Protein AF-A0A0B1T797-F1 (afdb_monomer_lite)

Radius of gyration: 12.92 Å; chains: 1; bounding box: 36×23×37 Å

Secondary structure (DSSP, 8-state):
--HHHHHHHHHHTT--EEEEES-HHHHHHHHHHHHHTT-TTTEEEEE--GGGS--TT-SEEEEESGGGTTT-S-S----EEEEEPPP-

InterPro domains:
  IPR029063 S-adenosyl-L-methionine-dependent methyltransferase superfamily [G3DSA:3.40.50.150] (5-83)
  IPR029063 S-adenosyl-L-methionine-dependent methyltransferase superfamily [SSF53335] (6-61)

Organism: Oesophagostomum dentatum (NCBI:txid61180)

pLDDT: mean 72.41, std 18.56, range [36.34, 94.06]

Structure (mmCIF, N/CA/C/O backbone):
data_AF-A0A0B1T797-F1
#
_entry.id   AF-A0A0B1T797-F1
#
loop_
_atom_site.group_PDB
_atom_site.id
_atom_site.type_symbol
_atom_site.label_atom_id
_atom_site.label_alt_id
_atom_site.label_comp_id
_atom_site.label_asym_id
_atom_site.label_entity_id
_atom_site.label_seq_id
_atom_site.pdbx_PDB_ins_code
_atom_site.Cartn_x
_atom_site.Cartn_y
_atom_site.Cartn_z
_atom_site.occupancy
_atom_site.B_iso_or_equiv
_atom_site.auth_seq_id
_atom_site.auth_comp_id
_atom_site.auth_asym_id
_atom_site.auth_atom_id
_atom_site.pdbx_PDB_model_num
ATOM 1 N N . MET A 1 1 ? 5.400 9.834 -6.127 1.00 51.16 1 MET A N 1
ATOM 2 C CA . MET A 1 1 ? 4.962 9.819 -4.707 1.00 51.16 1 MET A CA 1
ATOM 3 C C . MET A 1 1 ? 3.427 9.718 -4.596 1.00 51.16 1 MET A C 1
ATOM 5 O O . MET A 1 1 ? 2.831 10.398 -3.777 1.00 51.16 1 MET A O 1
ATOM 9 N N . HIS A 1 2 ? 2.756 8.892 -5.414 1.00 61.84 2 HIS A N 1
ATOM 10 C CA . HIS A 1 2 ? 1.277 8.858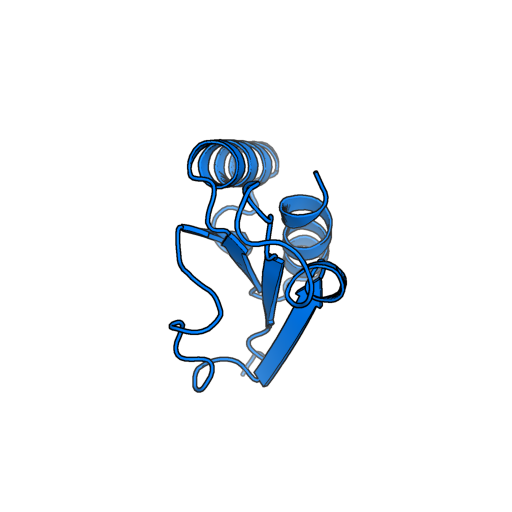 -5.488 1.00 61.84 2 HIS A CA 1
ATOM 11 C C . HIS A 1 2 ? 0.649 7.593 -4.878 1.00 61.84 2 HIS A C 1
ATOM 13 O O . HIS A 1 2 ? -0.525 7.606 -4.526 1.00 61.84 2 HIS A O 1
ATOM 19 N N . LEU A 1 3 ? 1.438 6.532 -4.673 1.00 6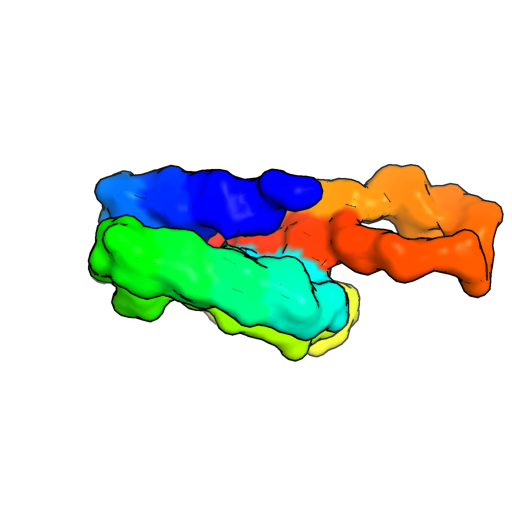1.91 3 LEU A N 1
ATOM 20 C CA . LEU A 1 3 ? 0.955 5.220 -4.232 1.00 61.91 3 LEU A CA 1
ATOM 21 C C . LEU A 1 3 ? 0.159 5.248 -2.925 1.00 61.91 3 LEU A C 1
ATOM 23 O O . LEU A 1 3 ? -0.888 4.619 -2.826 1.00 61.91 3 LEU A O 1
ATOM 27 N N . TYR A 1 4 ? 0.651 5.948 -1.904 1.00 72.12 4 TYR A N 1
ATOM 28 C CA . TYR A 1 4 ? 0.021 5.881 -0.587 1.00 72.12 4 TYR A CA 1
ATOM 29 C C . TYR A 1 4 ? -1.285 6.673 -0.507 1.00 72.12 4 TYR A C 1
ATOM 31 O O . TYR A 1 4 ? -2.127 6.330 0.312 1.00 72.12 4 TYR A O 1
ATOM 39 N N . VAL A 1 5 ? -1.459 7.725 -1.316 1.00 81.06 5 VAL A N 1
ATOM 40 C CA . VAL A 1 5 ? -2.559 8.689 -1.148 1.00 81.06 5 VAL A CA 1
ATOM 41 C C . VAL A 1 5 ? -3.900 8.007 -1.372 1.00 81.06 5 VAL A C 1
ATOM 43 O O . VAL A 1 5 ? -4.761 8.037 -0.501 1.00 81.06 5 VAL A O 1
ATOM 46 N N . LEU A 1 6 ? -4.045 7.322 -2.503 1.00 83.00 6 LEU A N 1
ATOM 47 C CA . LEU A 1 6 ? -5.299 6.682 -2.874 1.00 83.00 6 LEU A CA 1
ATOM 48 C C . LEU A 1 6 ? -5.601 5.446 -2.003 1.00 83.00 6 LEU A C 1
ATOM 50 O O . LEU A 1 6 ? -6.746 5.253 -1.619 1.00 83.00 6 LEU A O 1
ATOM 54 N N . VAL A 1 7 ? -4.592 4.643 -1.624 1.00 84.88 7 VAL A N 1
ATOM 55 C CA . VAL A 1 7 ? -4.797 3.486 -0.716 1.00 84.88 7 VAL A CA 1
ATOM 56 C C . VAL A 1 7 ? -5.263 3.975 0.656 1.00 84.88 7 VAL A C 1
ATOM 58 O O . VAL A 1 7 ? -6.185 3.423 1.246 1.00 84.88 7 VAL A O 1
ATOM 61 N N . ILE A 1 8 ? -4.650 5.048 1.162 1.00 85.94 8 ILE A N 1
ATOM 62 C CA . ILE A 1 8 ? -5.063 5.660 2.425 1.00 85.94 8 ILE A CA 1
ATOM 63 C C . ILE A 1 8 ? -6.468 6.257 2.306 1.00 85.94 8 ILE A C 1
ATOM 65 O O . ILE A 1 8 ? -7.262 6.047 3.215 1.00 85.94 8 ILE A O 1
ATOM 69 N N . GLN A 1 9 ? -6.802 6.928 1.200 1.00 88.31 9 GLN A N 1
ATOM 70 C CA . GLN A 1 9 ? -8.147 7.467 0.989 1.00 88.31 9 GLN A CA 1
ATOM 71 C C . GLN A 1 9 ? -9.205 6.359 0.982 1.00 88.31 9 GLN A C 1
ATOM 73 O O . GLN A 1 9 ? -10.200 6.467 1.682 1.00 88.31 9 GLN A O 1
ATOM 78 N N . CYS A 1 10 ? -8.966 5.254 0.275 1.00 85.06 10 CYS A N 1
ATOM 79 C CA . CYS A 1 10 ? -9.888 4.115 0.271 1.00 85.06 10 CYS A CA 1
ATOM 80 C C . CYS A 1 10 ? -10.045 3.516 1.671 1.00 85.06 10 CYS A C 1
ATOM 82 O O . CYS A 1 10 ? -11.150 3.209 2.103 1.00 85.06 10 CYS A O 1
ATOM 84 N N . ALA A 1 11 ? -8.938 3.399 2.406 1.00 87.56 11 ALA A N 1
ATOM 85 C CA . ALA A 1 11 ? -8.958 2.911 3.775 1.00 87.56 11 ALA A CA 1
ATOM 86 C C . ALA A 1 11 ? -9.706 3.845 4.744 1.00 87.56 11 ALA A C 1
ATOM 88 O O . ALA A 1 11 ? -10.286 3.341 5.706 1.00 87.56 11 ALA A O 1
ATOM 89 N N . LEU A 1 12 ? -9.708 5.163 4.502 1.00 87.56 12 LEU A N 1
ATOM 90 C CA . LEU A 1 12 ? -10.529 6.132 5.242 1.00 87.56 12 LEU A CA 1
ATOM 91 C C . LEU A 1 12 ? -12.026 5.922 4.982 1.00 87.56 12 LEU A C 1
ATOM 93 O O . LEU A 1 12 ? -12.807 5.989 5.923 1.00 87.56 12 LEU A O 1
ATOM 97 N N . GLU A 1 13 ? -12.402 5.574 3.750 1.00 88.56 13 GLU A N 1
ATOM 98 C CA . GLU A 1 13 ? -13.772 5.175 3.380 1.00 88.56 13 GLU A CA 1
ATOM 99 C C . GLU A 1 13 ? -14.136 3.751 3.863 1.00 88.56 13 GLU A C 1
ATOM 101 O O . GLU A 1 13 ? -15.184 3.210 3.521 1.00 88.56 13 GLU A O 1
ATOM 106 N N . GLY A 1 14 ? -13.259 3.092 4.631 1.00 84.94 14 GLY A N 1
ATOM 107 C CA . GLY A 1 14 ? -13.474 1.732 5.135 1.00 84.94 14 GLY A CA 1
ATOM 108 C C . GLY A 1 14 ? -13.236 0.622 4.107 1.00 84.94 14 GLY A C 1
ATOM 109 O O . GLY A 1 14 ? -13.470 -0.547 4.415 1.00 84.94 14 GLY A O 1
ATOM 110 N N . ILE A 1 15 ? -12.737 0.956 2.914 1.00 84.69 15 ILE A N 1
ATOM 111 C CA . ILE A 1 15 ? -12.491 0.017 1.817 1.00 84.69 15 ILE A CA 1
ATOM 112 C C . ILE A 1 15 ? -11.098 -0.615 1.969 1.00 84.69 15 ILE A C 1
ATOM 114 O O . ILE A 1 15 ? -10.083 0.095 1.921 1.00 84.69 15 ILE A O 1
ATOM 118 N N . PRO A 1 16 ? -11.001 -1.952 2.125 1.00 85.50 16 PRO A N 1
ATOM 119 C CA . PRO A 1 16 ? -9.722 -2.645 2.126 1.00 85.50 16 PRO A CA 1
ATOM 120 C C . PRO A 1 16 ? -9.007 -2.451 0.790 1.00 85.50 16 PRO A C 1
ATOM 122 O O . PRO A 1 16 ? -9.521 -2.790 -0.277 1.00 85.50 16 PRO A O 1
ATOM 125 N N . SER A 1 17 ? -7.789 -1.923 0.847 1.00 86.00 17 SER A N 1
ATOM 126 C CA . SER A 1 17 ? -7.012 -1.614 -0.349 1.00 86.00 17 SER A CA 1
ATOM 127 C C . SER A 1 17 ? -5.554 -2.016 -0.177 1.00 86.00 17 SER A C 1
ATOM 129 O O . SER A 1 17 ? -4.961 -1.928 0.906 1.00 86.00 17 SER A O 1
ATOM 131 N N . THR A 1 18 ? -4.965 -2.503 -1.269 1.00 87.44 18 THR A N 1
ATOM 132 C CA . THR A 1 18 ? -3.549 -2.872 -1.310 1.00 87.44 18 THR A CA 1
ATOM 133 C C . THR A 1 18 ? -2.826 -2.073 -2.381 1.00 87.44 18 THR A C 1
ATOM 135 O O . THR A 1 18 ? -3.184 -2.141 -3.552 1.00 87.44 18 THR A O 1
ATOM 138 N N . GLY A 1 19 ? -1.780 -1.351 -1.978 1.00 87.31 19 GLY A N 1
ATOM 139 C CA . GLY A 1 19 ? -0.820 -0.737 -2.889 1.00 87.31 19 GLY A CA 1
ATOM 140 C C . GLY A 1 19 ? 0.351 -1.673 -3.178 1.00 87.31 19 GLY A C 1
ATOM 141 O O . GLY A 1 19 ? 1.007 -2.164 -2.252 1.00 87.31 19 GLY A O 1
ATOM 142 N N . VAL A 1 20 ? 0.638 -1.900 -4.454 1.00 85.00 20 VAL A N 1
ATOM 143 C CA . VAL A 1 20 ? 1.794 -2.679 -4.913 1.00 85.00 20 VAL A CA 1
ATOM 144 C C . VAL A 1 20 ? 2.807 -1.759 -5.587 1.00 85.00 20 VAL A C 1
ATOM 146 O O . VAL A 1 20 ? 2.420 -0.865 -6.332 1.00 85.00 20 VAL A O 1
ATOM 149 N N . GLU A 1 21 ? 4.091 -1.967 -5.294 1.00 82.44 21 GLU A N 1
ATOM 150 C CA . GLU A 1 21 ? 5.202 -1.165 -5.816 1.00 82.44 21 GLU A CA 1
ATOM 151 C C . GLU A 1 21 ? 6.492 -1.993 -5.899 1.00 82.44 21 GLU A C 1
ATOM 153 O O . GLU A 1 21 ? 6.721 -2.893 -5.091 1.00 82.44 21 GLU A O 1
ATOM 158 N N . LEU A 1 22 ? 7.368 -1.679 -6.852 1.00 82.81 22 LEU A N 1
ATOM 159 C CA . LEU A 1 22 ? 8.669 -2.331 -7.021 1.00 82.81 22 LEU A CA 1
ATOM 160 C C . LEU A 1 22 ? 9.722 -1.764 -6.061 1.00 82.81 22 LEU A C 1
ATOM 162 O O . LEU A 1 22 ? 10.564 -2.501 -5.536 1.00 82.81 22 LEU A O 1
ATOM 166 N N . ASN A 1 23 ? 9.674 -0.459 -5.796 1.00 84.25 23 ASN A N 1
ATOM 167 C CA . ASN A 1 23 ? 10.613 0.213 -4.907 1.00 84.25 23 ASN A CA 1
ATOM 168 C C . ASN A 1 23 ? 10.305 -0.052 -3.417 1.00 84.25 23 ASN A C 1
ATOM 170 O O . ASN A 1 23 ? 9.337 0.448 -2.841 1.00 84.25 23 ASN A O 1
ATOM 174 N N . GLY A 1 24 ? 11.196 -0.792 -2.748 1.00 84.44 24 GLY A N 1
ATOM 175 C CA . GLY A 1 24 ? 11.047 -1.141 -1.331 1.00 84.44 24 GLY A CA 1
ATOM 176 C C . GLY A 1 24 ? 11.056 0.055 -0.368 1.00 84.44 24 GLY A C 1
ATOM 177 O O . GLY A 1 24 ? 10.355 0.011 0.643 1.00 84.44 24 GLY A O 1
ATOM 178 N N . ILE A 1 25 ? 11.789 1.129 -0.685 1.00 86.81 25 ILE A N 1
ATOM 179 C CA . ILE A 1 25 ? 11.840 2.349 0.140 1.00 86.81 25 ILE A CA 1
ATOM 180 C C . ILE A 1 25 ? 10.473 3.039 0.123 1.00 86.81 25 ILE A C 1
ATOM 182 O O . ILE A 1 25 ? 9.950 3.415 1.173 1.00 86.81 25 ILE A O 1
ATOM 186 N N . LEU A 1 26 ? 9.846 3.134 -1.053 1.00 86.19 26 LEU A N 1
ATOM 187 C CA . LEU A 1 26 ? 8.505 3.708 -1.193 1.00 86.19 26 LEU A CA 1
ATOM 188 C C . LEU A 1 26 ? 7.443 2.863 -0.482 1.00 86.19 26 LEU A C 1
ATOM 190 O O . LEU A 1 26 ? 6.548 3.417 0.162 1.00 86.19 26 LEU A O 1
ATOM 194 N N . VAL A 1 27 ? 7.562 1.533 -0.525 1.00 89.12 27 VAL A N 1
ATOM 195 C CA . VAL A 1 27 ? 6.686 0.634 0.243 1.00 89.12 27 VAL A CA 1
ATOM 196 C C . VAL A 1 27 ? 6.837 0.875 1.746 1.00 89.12 27 VAL A C 1
ATOM 198 O O . VAL A 1 27 ? 5.831 0.992 2.446 1.00 89.12 27 VAL A O 1
ATOM 201 N N . ALA A 1 28 ? 8.069 0.976 2.254 1.00 89.88 28 ALA A N 1
ATOM 202 C CA . ALA A 1 28 ? 8.323 1.238 3.670 1.00 89.88 28 ALA A CA 1
ATOM 203 C C . ALA A 1 28 ? 7.757 2.599 4.108 1.00 89.88 28 ALA A C 1
ATOM 205 O O . ALA A 1 28 ? 7.050 2.678 5.114 1.00 89.88 28 ALA A O 1
ATOM 206 N N . TYR A 1 29 ? 7.980 3.644 3.307 1.00 90.69 29 TYR A N 1
ATOM 207 C CA . TYR A 1 29 ? 7.401 4.966 3.538 1.00 90.69 29 TYR A CA 1
ATOM 208 C C . TYR A 1 29 ? 5.866 4.924 3.569 1.00 90.69 29 TYR A C 1
ATOM 210 O O . TYR A 1 29 ? 5.238 5.494 4.460 1.00 90.69 29 TYR A O 1
ATOM 218 N N . SER A 1 30 ? 5.249 4.193 2.641 1.00 89.81 30 SER A N 1
ATOM 219 C CA . SER A 1 30 ? 3.789 4.061 2.566 1.00 89.81 30 SER A CA 1
ATOM 220 C C . SER A 1 30 ? 3.215 3.334 3.787 1.00 89.81 30 SER A C 1
ATOM 222 O O . SER A 1 30 ? 2.226 3.785 4.366 1.00 89.81 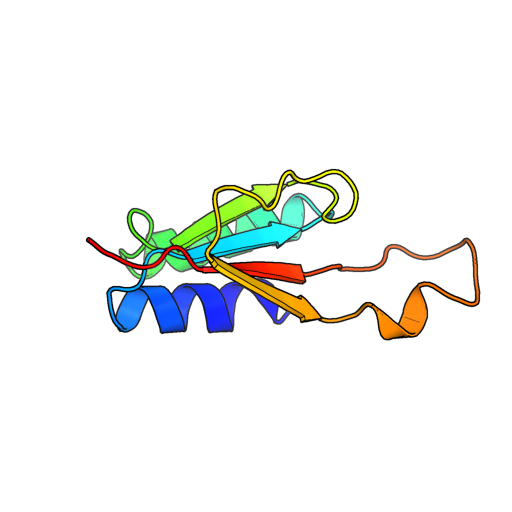30 SER A O 1
ATOM 224 N N . LYS A 1 31 ? 3.883 2.267 4.254 1.0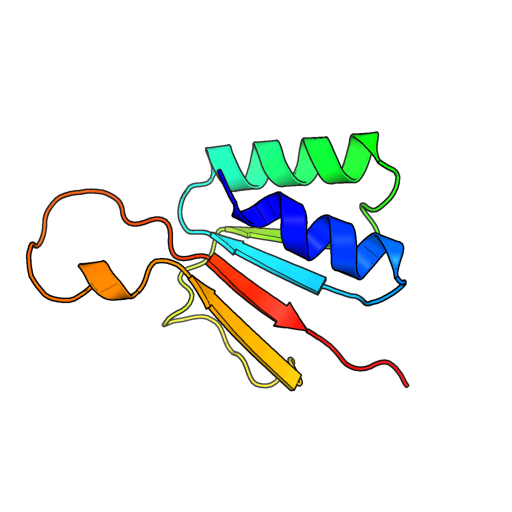0 92.88 31 LYS A N 1
ATOM 225 C CA . LYS A 1 31 ? 3.533 1.585 5.513 1.00 92.88 31 LYS A CA 1
ATOM 226 C C . LYS A 1 31 ? 3.631 2.525 6.711 1.00 92.88 31 LYS A C 1
ATOM 228 O O . LYS A 1 31 ? 2.712 2.558 7.523 1.00 92.88 31 LYS A O 1
ATOM 233 N N . TYR A 1 32 ? 4.706 3.309 6.801 1.00 93.62 32 TYR A N 1
ATOM 234 C CA . TYR A 1 32 ? 4.875 4.298 7.866 1.00 93.62 32 TYR A CA 1
ATOM 235 C C . TYR A 1 32 ? 3.730 5.320 7.882 1.00 93.62 32 TYR A C 1
ATOM 237 O O . TYR A 1 32 ? 3.162 5.599 8.939 1.00 93.62 32 TYR A O 1
ATOM 245 N N . ARG A 1 33 ? 3.335 5.839 6.712 1.00 92.50 33 ARG A N 1
ATOM 246 C CA . ARG A 1 33 ? 2.211 6.780 6.594 1.00 92.50 33 ARG A CA 1
ATOM 247 C C . ARG A 1 33 ? 0.887 6.153 7.031 1.00 92.50 33 ARG A C 1
ATOM 249 O O . ARG A 1 33 ? 0.182 6.769 7.824 1.00 92.50 33 ARG A O 1
ATOM 256 N N . ALA A 1 34 ? 0.580 4.930 6.599 1.00 91.56 34 ALA A N 1
ATOM 257 C CA . ALA A 1 34 ? -0.634 4.234 7.034 1.00 91.56 34 ALA A CA 1
ATOM 258 C C . ALA A 1 34 ? -0.634 3.894 8.531 1.00 91.56 34 ALA A C 1
ATOM 260 O O . ALA A 1 34 ? -1.686 3.934 9.165 1.00 91.56 34 ALA A O 1
ATOM 261 N N . ALA A 1 35 ? 0.527 3.592 9.116 1.00 93.69 35 ALA A N 1
ATOM 262 C CA . ALA A 1 35 ? 0.669 3.402 10.558 1.00 93.69 35 ALA A CA 1
ATOM 263 C C . ALA A 1 35 ? 0.405 4.694 11.329 1.00 93.69 35 ALA A C 1
ATOM 265 O O . ALA A 1 35 ? -0.405 4.688 12.253 1.00 93.69 35 ALA A O 1
ATOM 266 N N . ARG A 1 36 ? 0.999 5.815 10.899 1.00 94.06 36 ARG A N 1
ATOM 267 C CA . ARG A 1 36 ? 0.760 7.129 11.514 1.00 94.06 36 ARG A CA 1
ATOM 268 C C . ARG A 1 36 ? -0.717 7.547 11.435 1.00 94.06 36 ARG A C 1
ATOM 270 O O . ARG A 1 36 ? -1.199 8.217 12.337 1.00 94.06 36 ARG A O 1
ATOM 277 N N . SER A 1 37 ? -1.432 7.135 10.389 1.00 91.25 37 SER A N 1
ATOM 278 C CA . SER A 1 37 ? -2.868 7.397 10.223 1.00 91.25 37 SER A CA 1
ATOM 279 C C . SER A 1 37 ? -3.786 6.362 10.891 1.00 91.25 37 SER A C 1
ATOM 281 O O . SER A 1 37 ? -4.996 6.479 10.762 1.00 91.25 37 SER A O 1
ATOM 283 N N . GLY A 1 38 ? -3.257 5.332 11.565 1.00 93.94 38 GLY A N 1
ATOM 284 C CA . GLY A 1 38 ? -4.071 4.283 12.204 1.00 93.94 38 GLY A CA 1
ATOM 285 C C . GLY A 1 38 ? -4.741 3.295 11.235 1.00 93.94 38 GLY A C 1
ATOM 286 O O . GLY A 1 38 ? -5.484 2.412 11.654 1.00 93.94 38 GLY A O 1
ATOM 287 N N . LEU A 1 39 ? -4.439 3.377 9.938 1.00 93.38 39 LEU A N 1
ATOM 288 C CA . LEU A 1 39 ? -5.110 2.628 8.867 1.00 93.38 39 LEU A CA 1
ATOM 289 C C . LEU A 1 39 ? -4.356 1.364 8.449 1.00 93.38 39 LEU A C 1
ATOM 291 O O . LEU A 1 39 ? -4.665 0.753 7.435 1.00 93.38 39 LEU A O 1
ATOM 295 N N . SER A 1 40 ? -3.368 0.919 9.226 1.00 89.31 40 SER A N 1
ATOM 296 C CA . SER A 1 40 ? -2.528 -0.238 8.862 1.00 89.31 40 SER A CA 1
ATOM 297 C C . SER A 1 40 ? -3.293 -1.556 8.701 1.00 89.31 40 SER A C 1
ATOM 299 O O . SER A 1 40 ? -2.753 -2.523 8.158 1.00 89.31 40 SER A O 1
ATOM 301 N N . ARG A 1 41 ? -4.531 -1.642 9.205 1.00 89.31 41 ARG A N 1
ATOM 302 C CA . ARG A 1 41 ? -5.401 -2.815 9.042 1.00 89.31 41 ARG A CA 1
ATOM 303 C C . ARG A 1 41 ? -6.087 -2.838 7.676 1.00 89.31 41 ARG A C 1
ATOM 305 O O . ARG A 1 41 ? -6.138 -3.910 7.084 1.00 89.31 41 ARG A O 1
ATOM 312 N N . THR A 1 42 ? -6.538 -1.686 7.185 1.00 87.81 42 THR A N 1
ATOM 313 C CA . THR A 1 42 ? -7.325 -1.523 5.950 1.00 87.81 42 THR A CA 1
ATOM 314 C C . THR A 1 42 ? -6.477 -1.104 4.745 1.00 87.81 42 THR A C 1
ATOM 316 O O . THR A 1 42 ? -6.741 -1.558 3.637 1.00 87.81 42 THR A O 1
ATOM 319 N N . ALA A 1 43 ? -5.409 -0.328 4.956 1.00 90.88 43 ALA A N 1
ATOM 320 C CA . ALA A 1 43 ? -4.409 0.027 3.950 1.00 90.88 43 ALA A CA 1
ATOM 321 C C . ALA A 1 43 ? -3.177 -0.886 4.054 1.00 90.88 43 ALA A C 1
ATOM 323 O O . ALA A 1 43 ? -2.408 -0.823 5.023 1.00 90.88 43 ALA A O 1
ATOM 324 N N . LYS A 1 44 ? -2.952 -1.728 3.040 1.00 90.38 44 LYS A N 1
ATOM 325 C CA . LYS A 1 44 ? -1.773 -2.605 2.949 1.00 90.38 44 LYS A CA 1
ATOM 326 C C . LYS A 1 44 ? -0.843 -2.164 1.824 1.00 90.38 44 LYS A C 1
ATOM 328 O O . LYS A 1 44 ? -1.284 -1.670 0.796 1.00 90.38 44 LYS A O 1
ATOM 333 N N . PHE A 1 45 ? 0.458 -2.405 1.995 1.00 90.19 45 PHE A N 1
ATOM 334 C CA . PHE A 1 45 ? 1.461 -2.136 0.962 1.00 90.19 45 PHE A CA 1
ATOM 335 C C . PHE A 1 45 ? 2.426 -3.306 0.803 1.00 90.19 45 PHE A C 1
ATOM 337 O O . PHE A 1 45 ? 2.931 -3.841 1.801 1.00 90.19 45 PHE A O 1
ATOM 344 N N . ARG A 1 46 ? 2.695 -3.700 -0.445 1.00 88.38 46 ARG A N 1
ATOM 345 C CA . ARG A 1 46 ? 3.540 -4.854 -0.784 1.00 88.38 46 ARG A CA 1
ATOM 346 C C . ARG A 1 46 ? 4.579 -4.481 -1.835 1.00 88.38 46 ARG A C 1
ATOM 348 O O . ARG A 1 46 ? 4.272 -3.787 -2.796 1.00 88.38 46 ARG A O 1
ATOM 355 N N . LYS A 1 47 ? 5.800 -4.993 -1.655 1.00 88.19 47 LYS A N 1
ATOM 356 C CA . LYS A 1 47 ? 6.848 -4.911 -2.671 1.00 88.19 47 LYS A CA 1
ATOM 357 C C . LYS A 1 47 ? 6.676 -6.065 -3.656 1.00 88.19 47 LYS A C 1
ATOM 359 O O . LYS A 1 47 ? 7.048 -7.184 -3.305 1.00 88.19 47 LYS A O 1
ATOM 364 N N . ARG A 1 48 ? 6.077 -5.828 -4.822 1.00 83.06 48 ARG A N 1
ATOM 365 C CA . ARG A 1 48 ? 5.891 -6.842 -5.875 1.00 83.06 48 ARG A CA 1
ATOM 366 C C . ARG A 1 48 ? 5.867 -6.189 -7.252 1.00 83.06 48 ARG A C 1
ATOM 368 O O . ARG A 1 48 ? 5.565 -5.009 -7.377 1.00 83.06 48 ARG A O 1
ATOM 375 N N . ASP A 1 49 ? 6.185 -6.989 -8.261 1.00 79.12 49 ASP A N 1
ATOM 376 C CA . ASP A 1 49 ? 5.933 -6.648 -9.655 1.00 79.12 49 ASP A CA 1
ATOM 377 C C . ASP A 1 49 ? 4.448 -6.858 -9.952 1.00 79.12 49 ASP A C 1
ATOM 379 O O . AS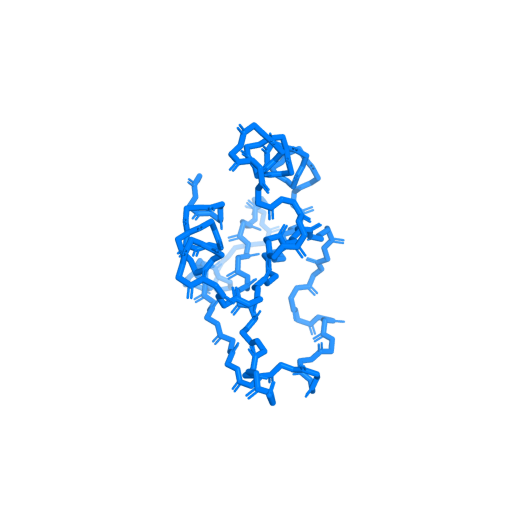P A 1 49 ? 3.901 -7.932 -9.687 1.00 79.12 49 ASP A O 1
ATOM 383 N N . ILE A 1 50 ? 3.792 -5.828 -10.476 1.00 71.44 50 ILE A N 1
ATOM 384 C CA . ILE A 1 50 ? 2.365 -5.866 -10.780 1.00 71.44 50 ILE A CA 1
ATOM 385 C C . ILE A 1 50 ? 2.038 -6.846 -11.916 1.00 71.44 50 ILE A C 1
ATOM 387 O O . ILE A 1 50 ? 0.998 -7.488 -11.859 1.00 71.44 50 ILE A O 1
ATOM 391 N N . PHE A 1 51 ? 2.947 -7.046 -12.880 1.00 68.19 51 PHE A N 1
ATOM 392 C CA . PHE A 1 51 ? 2.754 -7.956 -14.019 1.00 68.19 51 PHE A CA 1
ATOM 393 C C . PHE A 1 51 ? 2.929 -9.424 -13.634 1.00 68.19 51 PHE A C 1
ATOM 395 O O . PHE A 1 51 ? 2.605 -10.322 -14.404 1.00 68.19 51 PHE A O 1
ATOM 402 N N . ARG A 1 52 ? 3.453 -9.669 -12.430 1.00 70.81 52 ARG A N 1
ATOM 403 C CA . ARG A 1 52 ? 3.591 -10.998 -11.824 1.00 70.81 52 ARG A CA 1
ATOM 404 C C . ARG A 1 52 ? 2.730 -11.156 -10.574 1.00 70.81 52 ARG A C 1
ATOM 406 O O . ARG A 1 52 ? 2.871 -12.144 -9.855 1.00 70.81 52 ARG A O 1
ATOM 413 N N . THR A 1 53 ? 1.902 -10.165 -10.258 1.00 67.81 53 THR A N 1
ATOM 414 C CA . THR A 1 53 ? 0.991 -10.241 -9.121 1.00 67.81 53 THR A CA 1
ATOM 415 C C . THR A 1 53 ? -0.304 -10.869 -9.593 1.00 67.81 53 THR A C 1
ATOM 417 O O . THR A 1 53 ? -0.898 -10.405 -10.556 1.00 67.81 53 THR A O 1
ATOM 420 N N . ASP A 1 54 ? -0.733 -11.913 -8.895 1.00 72.56 54 ASP A N 1
ATOM 421 C CA . ASP A 1 54 ? -2.061 -12.472 -9.082 1.00 72.56 54 ASP A CA 1
ATOM 422 C C . ASP A 1 54 ? -3.126 -11.435 -8.690 1.00 72.56 54 ASP A C 1
ATOM 424 O O . ASP A 1 54 ? -3.117 -10.905 -7.570 1.00 72.56 54 ASP A O 1
ATOM 428 N N . LEU A 1 55 ? -3.982 -11.105 -9.657 1.00 72.19 55 LEU A N 1
ATOM 429 C CA . LEU A 1 55 ? -5.042 -10.111 -9.530 1.00 72.19 55 LEU A CA 1
ATOM 430 C C . LEU A 1 55 ? -6.408 -10.747 -9.243 1.00 72.19 55 LEU A C 1
ATOM 432 O O . LEU A 1 55 ? -7.313 -10.009 -8.866 1.00 72.19 55 LEU A O 1
ATOM 436 N N . GLU A 1 56 ? -6.547 -12.078 -9.338 1.00 74.81 56 GLU A N 1
ATOM 437 C CA . GLU A 1 56 ? -7.795 -12.800 -9.041 1.00 74.81 56 GLU A CA 1
ATOM 438 C C . GLU A 1 56 ? -8.440 -12.450 -7.687 1.00 74.81 56 GLU A C 1
ATOM 440 O O . GLU A 1 56 ? -9.663 -12.307 -7.645 1.00 74.81 56 GLU A O 1
ATOM 445 N N . PRO A 1 57 ? -7.698 -12.255 -6.573 1.00 74.25 57 PRO A N 1
ATOM 446 C CA . PRO A 1 57 ? -8.328 -11.952 -5.286 1.00 74.25 57 PRO A CA 1
ATOM 447 C C . PRO A 1 57 ? -8.850 -10.511 -5.175 1.00 74.25 57 PRO A C 1
ATOM 449 O O . PRO A 1 57 ? -9.306 -10.099 -4.104 1.00 74.25 57 PRO A O 1
ATOM 452 N N . TYR A 1 58 ? -8.756 -9.720 -6.242 1.00 73.62 58 TYR A N 1
ATOM 453 C CA . TYR A 1 58 ? -9.133 -8.323 -6.236 1.00 73.62 58 TYR A CA 1
ATOM 454 C C . TYR A 1 58 ? -10.137 -8.009 -7.343 1.00 73.62 58 TYR A C 1
ATOM 456 O O . TYR A 1 58 ? -10.019 -8.450 -8.478 1.00 73.62 58 TYR A O 1
ATOM 464 N N . ASN A 1 59 ? -11.117 -7.181 -7.011 1.00 70.62 59 ASN A N 1
ATOM 465 C CA . ASN A 1 59 ? -12.228 -6.865 -7.901 1.00 70.62 59 ASN A CA 1
ATOM 466 C C . ASN A 1 59 ? -11.921 -5.710 -8.855 1.00 70.62 59 ASN A C 1
ATOM 468 O O . ASN A 1 59 ? -12.465 -5.653 -9.952 1.00 70.62 59 ASN A O 1
ATOM 472 N N . THR A 1 60 ? -11.039 -4.795 -8.452 1.00 73.31 60 THR A N 1
ATOM 473 C CA . THR A 1 60 ? -10.627 -3.669 -9.298 1.00 73.31 60 THR A CA 1
ATOM 474 C C . THR A 1 60 ? -9.134 -3.458 -9.160 1.00 73.31 60 THR A C 1
ATOM 476 O O . THR A 1 60 ? -8.625 -3.451 -8.043 1.00 73.31 60 THR A O 1
ATOM 479 N N . ALA A 1 61 ? -8.440 -3.236 -10.274 1.00 75.25 61 ALA A N 1
ATOM 480 C CA . ALA A 1 61 ? -7.037 -2.847 -10.293 1.00 75.25 61 ALA A CA 1
ATOM 481 C C . ALA A 1 61 ? -6.893 -1.487 -10.985 1.00 75.25 61 ALA A C 1
ATOM 483 O O . ALA A 1 61 ? -7.309 -1.325 -12.130 1.00 75.25 61 ALA A O 1
ATOM 484 N N . VAL A 1 62 ? -6.291 -0.515 -10.304 1.00 73.31 62 VAL A N 1
ATOM 485 C CA . VAL A 1 62 ? -5.943 0.783 -10.894 1.00 73.31 62 VAL A CA 1
ATOM 486 C C . VAL A 1 62 ? -4.432 0.854 -11.033 1.00 73.31 62 VAL A C 1
ATOM 488 O O . VAL A 1 62 ? -3.717 0.775 -10.033 1.00 73.31 62 VAL A O 1
ATOM 491 N N . ILE A 1 63 ? -3.950 0.969 -12.270 1.00 73.50 63 ILE A N 1
ATOM 492 C CA . ILE A 1 63 ? -2.524 0.978 -12.600 1.00 73.50 63 ILE A CA 1
ATOM 493 C C . ILE A 1 63 ? -2.124 2.382 -13.050 1.00 73.50 63 ILE A C 1
ATOM 495 O O . ILE A 1 63 ? -2.658 2.898 -14.027 1.00 73.50 63 ILE A O 1
ATOM 499 N N . PHE A 1 64 ? -1.155 2.982 -12.362 1.00 68.00 64 PHE A N 1
ATOM 500 C CA . PHE A 1 64 ? -0.574 4.275 -12.735 1.00 68.00 64 PHE A CA 1
ATOM 501 C C . PHE A 1 64 ? 0.894 4.119 -13.148 1.00 68.00 64 PHE A C 1
ATOM 503 O O . PHE A 1 64 ? 1.620 3.308 -12.565 1.00 68.00 64 PHE A O 1
ATOM 510 N N . GLY A 1 65 ? 1.339 4.926 -14.119 1.00 58.62 65 GLY A N 1
ATOM 511 C CA . GLY A 1 65 ? 2.733 4.956 -14.584 1.00 58.62 65 GLY A CA 1
ATOM 512 C C . GLY A 1 65 ? 3.085 3.934 -15.674 1.00 58.62 65 GLY A C 1
ATOM 513 O O . GLY A 1 65 ? 4.260 3.766 -15.987 1.00 58.62 65 GLY A O 1
ATOM 514 N N . ALA A 1 66 ? 2.091 3.267 -16.273 1.00 54.22 66 ALA A N 1
ATOM 515 C CA . ALA A 1 66 ? 2.298 2.283 -17.343 1.00 54.22 66 ALA A CA 1
ATOM 516 C C . ALA A 1 66 ? 2.697 2.900 -18.702 1.00 54.22 66 ALA A C 1
ATOM 518 O O . ALA A 1 66 ? 3.194 2.212 -19.586 1.00 54.22 66 ALA A O 1
ATOM 519 N N . GLU A 1 67 ? 2.523 4.207 -18.858 1.00 46.25 67 GLU A N 1
ATOM 520 C CA . GLU A 1 67 ? 2.760 4.978 -20.087 1.00 46.25 67 GLU A CA 1
ATOM 521 C C . GLU A 1 67 ? 4.248 5.109 -20.478 1.00 46.25 67 GLU A C 1
ATOM 523 O O . GLU A 1 67 ? 4.547 5.428 -21.622 1.00 46.25 67 GLU A O 1
ATOM 528 N N . ASN A 1 68 ? 5.189 4.764 -19.586 1.00 46.56 68 ASN A N 1
ATOM 529 C CA . ASN A 1 68 ? 6.625 4.653 -19.905 1.00 46.56 68 ASN A CA 1
ATOM 530 C C . ASN A 1 68 ? 7.118 3.202 -20.088 1.00 46.56 68 ASN A C 1
ATOM 532 O O . ASN A 1 68 ? 8.311 2.982 -20.289 1.00 46.56 68 ASN A O 1
ATOM 536 N N . LEU A 1 69 ? 6.232 2.199 -20.022 1.00 52.66 69 LEU A N 1
ATOM 537 C CA . LEU A 1 69 ? 6.632 0.787 -20.134 1.00 52.66 69 LEU A CA 1
ATOM 538 C C . LEU A 1 69 ? 6.999 0.361 -21.561 1.00 52.66 69 LEU A C 1
ATOM 540 O O . LEU A 1 69 ? 7.563 -0.712 -21.757 1.00 52.66 69 LEU A O 1
ATOM 544 N N . VAL A 1 70 ? 6.741 1.214 -22.551 1.00 48.38 70 VAL A N 1
ATOM 545 C CA . VAL A 1 70 ? 7.189 1.029 -23.929 1.00 48.38 70 VAL A CA 1
ATOM 546 C C . VAL A 1 70 ? 7.959 2.267 -24.380 1.00 48.38 70 VAL A C 1
ATOM 548 O O . VAL A 1 70 ? 7.361 3.157 -24.963 1.00 48.38 70 VAL A O 1
ATOM 551 N N . LEU A 1 71 ? 9.268 2.350 -24.076 1.00 41.94 71 LEU A N 1
ATOM 552 C CA . LEU A 1 71 ? 10.287 2.845 -25.033 1.00 41.94 71 LEU A CA 1
ATOM 553 C C . LEU A 1 71 ? 11.745 2.930 -24.547 1.00 41.94 71 LEU A C 1
ATOM 555 O O . LEU A 1 71 ? 12.592 3.216 -25.383 1.00 41.94 71 LEU A O 1
ATOM 559 N N . ASN A 1 72 ? 12.120 2.651 -23.295 1.00 36.50 72 ASN A N 1
ATOM 560 C CA . ASN A 1 72 ? 13.553 2.553 -22.967 1.00 36.50 72 ASN A CA 1
ATOM 561 C C . ASN A 1 72 ? 13.826 1.579 -21.822 1.00 36.50 72 ASN A C 1
ATOM 563 O O . ASN A 1 72 ? 13.106 1.551 -20.843 1.00 36.50 72 ASN A O 1
ATOM 567 N N . TRP A 1 73 ? 14.865 0.759 -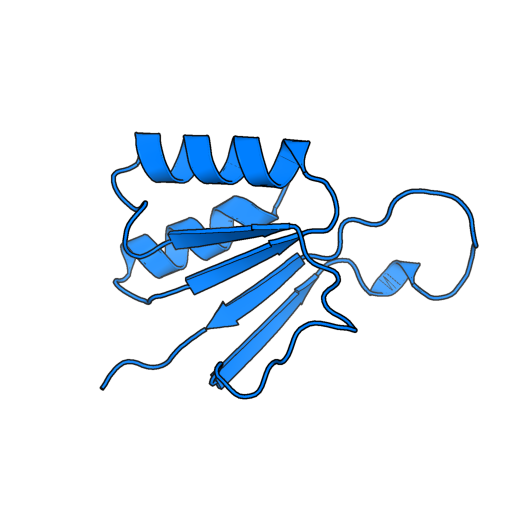21.950 1.00 38.84 73 TRP A N 1
ATOM 568 C CA . TRP A 1 73 ? 15.223 -0.328 -21.025 1.00 38.84 73 TRP A CA 1
ATOM 569 C C . TRP A 1 73 ? 16.170 0.117 -19.899 1.00 38.84 73 TRP A C 1
ATOM 571 O O . TRP A 1 73 ? 17.021 -0.646 -19.458 1.00 38.84 73 TRP A O 1
ATOM 581 N N . ASN A 1 74 ? 16.069 1.362 -19.440 1.00 41.53 74 ASN A N 1
ATOM 582 C CA . ASN A 1 74 ? 16.913 1.894 -18.372 1.00 41.53 74 ASN A CA 1
ATOM 583 C C . ASN A 1 74 ? 16.171 3.042 -17.693 1.00 41.53 74 ASN A C 1
ATOM 585 O O . ASN A 1 74 ? 16.088 4.109 -18.282 1.00 41.53 74 ASN A O 1
ATOM 589 N N . PHE A 1 75 ? 15.605 2.796 -16.511 1.00 36.97 75 PHE A N 1
ATOM 590 C CA . PHE A 1 75 ? 15.337 3.710 -15.383 1.00 36.97 75 PHE A CA 1
ATOM 591 C C . PHE A 1 75 ? 14.135 3.175 -14.594 1.00 36.97 75 PHE A C 1
ATOM 593 O O . PHE A 1 75 ? 13.101 2.862 -15.158 1.00 36.97 75 PHE A O 1
ATOM 600 N N . GLY A 1 76 ? 14.277 3.013 -13.276 1.00 42.88 76 GLY A N 1
ATOM 601 C CA . GLY A 1 76 ? 13.279 2.355 -12.427 1.00 42.88 76 GLY A CA 1
ATOM 602 C C . GLY A 1 76 ? 11.889 2.993 -12.505 1.00 42.88 76 GLY A C 1
ATOM 603 O O . GLY A 1 76 ? 11.671 4.084 -11.982 1.00 42.88 76 GLY A O 1
ATOM 604 N N . TYR A 1 77 ? 10.946 2.281 -13.118 1.00 42.56 77 TYR A N 1
ATOM 605 C CA . TYR A 1 77 ? 9.546 2.682 -13.215 1.00 42.56 77 TYR A CA 1
ATOM 606 C C . TYR A 1 77 ? 8.807 2.319 -11.922 1.00 42.56 77 TYR A C 1
ATOM 608 O O . TYR A 1 77 ? 8.787 1.161 -11.501 1.00 42.56 77 TYR A O 1
ATOM 616 N N . THR A 1 78 ? 8.182 3.312 -11.290 1.00 40.84 78 THR A N 1
ATOM 617 C CA . THR A 1 78 ? 7.180 3.094 -10.241 1.00 40.84 78 THR A CA 1
ATOM 618 C C . THR A 1 78 ? 5.894 2.662 -10.925 1.00 40.84 78 THR A C 1
ATOM 620 O O . THR A 1 78 ? 5.195 3.487 -11.511 1.00 40.84 78 THR A O 1
ATOM 623 N N . VAL A 1 79 ? 5.577 1.372 -10.845 1.00 45.31 79 VAL A N 1
ATOM 624 C CA . VAL A 1 79 ? 4.265 0.872 -11.242 1.00 45.31 79 VAL A CA 1
ATOM 625 C C . VAL A 1 79 ? 3.440 0.671 -9.985 1.00 45.31 79 VAL A C 1
ATOM 627 O O . VAL A 1 79 ? 3.765 -0.150 -9.130 1.00 45.31 79 VAL A O 1
ATOM 630 N N . THR A 1 80 ? 2.399 1.485 -9.853 1.00 45.38 80 THR A N 1
ATOM 631 C CA . THR A 1 80 ? 1.468 1.435 -8.731 1.00 45.38 80 THR A CA 1
ATOM 632 C C . THR A 1 80 ? 0.222 0.698 -9.186 1.00 45.38 80 THR A C 1
ATOM 634 O O . THR A 1 80 ? -0.532 1.258 -9.974 1.00 45.38 80 THR A O 1
ATOM 637 N N . ALA A 1 81 ? -0.001 -0.521 -8.690 1.00 46.81 81 ALA A N 1
ATOM 638 C CA . ALA A 1 81 ? -1.309 -1.167 -8.776 1.00 46.81 81 ALA A CA 1
ATOM 639 C C . ALA A 1 81 ? -2.036 -0.985 -7.444 1.00 46.81 81 ALA A C 1
ATOM 641 O O . ALA A 1 81 ? -1.508 -1.329 -6.380 1.00 46.81 81 ALA A O 1
ATOM 642 N N . GLN A 1 82 ? -3.236 -0.423 -7.506 1.00 52.59 82 GLN A N 1
ATOM 643 C CA . GLN A 1 82 ? -4.152 -0.358 -6.381 1.00 52.59 82 GLN A CA 1
ATOM 644 C C . GLN A 1 82 ? -5.231 -1.378 -6.603 1.00 52.59 82 GLN A C 1
ATOM 646 O O . GLN A 1 82 ? -5.999 -1.269 -7.557 1.00 52.59 82 GLN A O 1
ATOM 651 N N . VAL A 1 83 ? -5.241 -2.379 -5.742 1.00 52.50 83 VAL A N 1
ATOM 652 C CA . VAL A 1 83 ? -6.138 -3.500 -5.902 1.00 52.50 83 VAL A CA 1
ATOM 653 C C . VAL A 1 83 ? -7.194 -3.457 -4.803 1.00 52.50 83 VAL A C 1
ATOM 655 O O . VAL A 1 83 ? -6.875 -3.467 -3.608 1.00 52.50 83 VAL A O 1
ATOM 658 N N . TYR A 1 84 ? -8.440 -3.285 -5.237 1.00 53.97 84 TYR A N 1
ATOM 659 C CA . TYR A 1 84 ? -9.631 -3.093 -4.420 1.00 53.97 84 TYR A CA 1
ATOM 660 C C . TYR A 1 84 ? -10.278 -4.452 -4.179 1.00 53.97 84 TYR A C 1
ATOM 662 O O . TYR A 1 84 ? -10.518 -5.200 -5.127 1.00 53.97 84 TYR A O 1
ATOM 670 N N . SER A 1 85 ? -10.568 -4.774 -2.923 1.00 44.28 85 SER A N 1
ATOM 671 C CA . SER A 1 85 ? -11.407 -5.921 -2.572 1.00 44.28 85 SER A CA 1
ATOM 672 C C . SER A 1 85 ? -12.797 -5.390 -2.201 1.00 44.28 85 SER A C 1
ATOM 674 O O . SER A 1 85 ? -12.866 -4.450 -1.406 1.00 44.28 85 SER A O 1
ATOM 676 N N . PRO A 1 86 ? -13.892 -5.911 -2.780 1.00 38.09 86 PRO A N 1
ATOM 677 C CA . PRO A 1 86 ? -15.232 -5.520 -2.389 1.00 38.09 86 PRO A CA 1
ATOM 678 C C . PRO A 1 86 ? -15.545 -6.204 -1.055 1.00 38.09 86 PRO A C 1
ATOM 680 O O . PRO A 1 86 ? -15.181 -7.364 -0.848 1.00 38.09 86 PRO A O 1
ATOM 683 N N . GLN A 1 87 ? -16.181 -5.489 -0.129 1.00 48.78 87 GLN A N 1
ATOM 684 C CA . GLN A 1 87 ? -16.678 -6.123 1.087 1.00 48.78 87 GLN A CA 1
ATOM 685 C C . GLN A 1 87 ? -17.874 -7.035 0.762 1.00 48.78 87 GLN A C 1
ATOM 687 O O . GLN A 1 87 ? -18.774 -6.644 0.017 1.00 48.78 87 GLN A O 1
ATOM 692 N N . LEU A 1 88 ? -17.860 -8.231 1.357 1.00 36.34 88 LEU A N 1
ATOM 693 C CA . LEU A 1 88 ? -19.058 -8.850 1.934 1.00 36.34 88 LEU A CA 1
ATOM 694 C C . LEU A 1 88 ? -19.405 -8.118 3.234 1.00 36.34 88 LEU A C 1
ATOM 696 O O . LEU A 1 88 ? -18.446 -7.790 3.975 1.00 36.34 88 LEU A O 1
#

Sequence (88 aa):
MHLYVLVIQCALEGIPSTGVELNGILVAYSKYRAARSGLSRTAKFRKRDIFRTDLEPYNTAVIFGAENLVLNWNFGYTVTAQVYSPQL

Foldseek 3Di:
DCQLPVLLVCLVVVWQKEKEWQDPVVQVVSCVVCVVVVSNPRRHYDNDDPVPDDLVQFDDWDWPQCVPVPDDPDDDTTIIIMGTHDDD